Protein AF-A0A401GXM2-F1 (afdb_monomer)

Secondary structure (DSSP, 8-state):
-HHHHTTS-TT--HHHHHHHHHHHHHHHTS-HHHHHHHHHHHHT-S---HHHHHHHHHHHHHHHHHHHHS--GGGGGTHHHHTTT-B-TTT--BS--GGG-HHHHHHHHHHHHHHHHHHHHHHHHHHHHHHHHHTTS--

Structure (mmCIF, N/CA/C/O backbone):
data_AF-A0A401GXM2-F1
#
_entry.id   AF-A0A401GXM2-F1
#
loop_
_atom_site.group_PDB
_atom_site.id
_atom_site.type_symbol
_atom_site.label_atom_id
_atom_site.label_alt_id
_atom_site.label_comp_id
_atom_site.label_asym_id
_atom_site.label_entity_id
_atom_site.label_seq_id
_atom_site.pdbx_PDB_ins_code
_atom_site.Cartn_x
_atom_site.Cartn_y
_atom_site.Cartn_z
_atom_site.occupancy
_atom_site.B_iso_or_equiv
_atom_site.auth_seq_id
_atom_site.auth_comp_id
_atom_site.auth_asym_id
_atom_site.auth_atom_id
_atom_site.pdbx_PDB_model_num
ATOM 1 N N . MET A 1 1 ? 30.009 -0.637 -17.651 1.00 51.28 1 MET A N 1
ATOM 2 C CA . MET A 1 1 ? 28.843 -0.053 -18.353 1.00 51.28 1 MET A CA 1
ATOM 3 C C . MET A 1 1 ? 28.228 -0.982 -19.403 1.00 51.28 1 MET A C 1
ATOM 5 O O . MET A 1 1 ? 27.010 -1.043 -19.433 1.00 51.28 1 MET A O 1
ATOM 9 N N . GLN A 1 2 ? 29.001 -1.724 -20.219 1.00 51.56 2 GLN A N 1
ATOM 10 C CA . GLN A 1 2 ? 28.448 -2.672 -21.217 1.00 51.56 2 GLN A CA 1
ATOM 11 C C . GLN A 1 2 ? 27.430 -3.661 -20.614 1.00 51.56 2 GLN A C 1
ATOM 13 O O . GLN A 1 2 ? 26.303 -3.736 -21.079 1.00 51.56 2 GLN A O 1
ATOM 18 N N . ARG A 1 3 ? 27.782 -4.281 -19.478 1.00 61.38 3 ARG A N 1
ATOM 19 C CA . ARG A 1 3 ? 26.958 -5.293 -18.792 1.00 61.38 3 ARG A CA 1
ATOM 20 C C . ARG A 1 3 ? 25.587 -4.811 -18.302 1.00 61.38 3 ARG A C 1
ATOM 22 O O . ARG A 1 3 ? 24.756 -5.640 -17.986 1.00 61.38 3 ARG A O 1
ATOM 29 N N . VAL A 1 4 ? 25.354 -3.498 -18.197 1.00 62.91 4 VAL A N 1
ATOM 30 C CA . VAL A 1 4 ? 24.052 -2.945 -17.767 1.00 62.91 4 VAL A CA 1
ATOM 31 C C . VAL A 1 4 ? 23.106 -2.783 -18.958 1.00 62.91 4 VAL A C 1
ATOM 33 O O . VAL A 1 4 ? 21.893 -2.862 -18.797 1.00 62.91 4 VAL A O 1
ATOM 36 N N . LYS A 1 5 ? 23.655 -2.574 -20.163 1.00 59.97 5 LYS A N 1
ATOM 37 C CA . LYS A 1 5 ? 22.862 -2.519 -21.397 1.00 59.97 5 LYS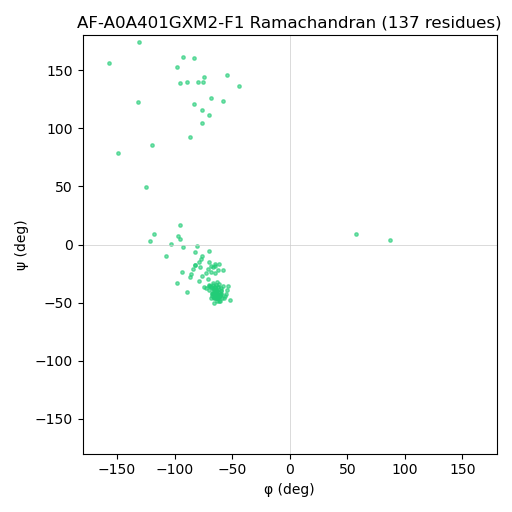 A CA 1
ATOM 38 C C . LYS A 1 5 ? 22.305 -3.898 -21.747 1.00 59.97 5 LYS A C 1
ATOM 40 O O . LYS A 1 5 ? 21.157 -3.977 -22.155 1.00 59.97 5 LYS A O 1
ATOM 45 N N . ASP A 1 6 ? 23.075 -4.952 -21.481 1.00 67.38 6 ASP A N 1
ATOM 46 C CA . ASP A 1 6 ? 22.678 -6.345 -21.733 1.00 67.38 6 ASP A CA 1
ATOM 47 C C . ASP A 1 6 ? 21.560 -6.843 -20.792 1.00 67.38 6 ASP A C 1
ATOM 49 O O . ASP A 1 6 ? 20.945 -7.870 -21.059 1.00 67.38 6 ASP A O 1
ATOM 53 N N . LEU A 1 7 ? 21.283 -6.125 -19.692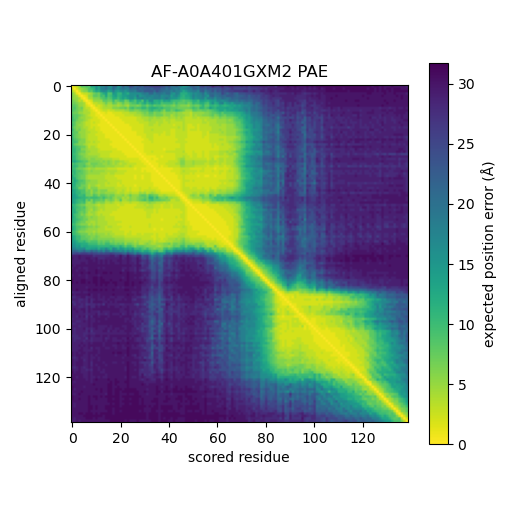 1.00 76.19 7 LEU A N 1
ATOM 54 C CA . LEU A 1 7 ? 20.178 -6.433 -18.772 1.00 76.19 7 LEU A CA 1
ATOM 55 C C . LEU A 1 7 ? 18.833 -5.885 -19.255 1.00 76.19 7 LEU A C 1
ATOM 57 O O . LEU A 1 7 ? 17.794 -6.291 -18.738 1.00 76.19 7 LEU A O 1
ATOM 61 N N . ARG A 1 8 ? 18.835 -4.933 -20.198 1.00 77.50 8 ARG A N 1
ATOM 62 C CA . ARG A 1 8 ? 17.592 -4.336 -20.682 1.00 77.50 8 ARG A CA 1
ATOM 63 C C . ARG A 1 8 ? 17.042 -5.131 -21.864 1.00 77.50 8 ARG A C 1
ATOM 65 O O . ARG A 1 8 ? 17.808 -5.511 -22.748 1.00 77.50 8 ARG A O 1
ATOM 72 N N . PRO A 1 9 ? 15.718 -5.327 -21.928 1.00 83.56 9 PRO A N 1
ATOM 73 C CA . PRO A 1 9 ? 15.066 -5.863 -23.114 1.00 83.56 9 PRO A CA 1
ATOM 74 C C . PRO A 1 9 ? 15.399 -5.048 -24.374 1.00 83.56 9 PRO A C 1
ATOM 76 O O . PRO A 1 9 ? 15.518 -3.824 -24.321 1.00 83.56 9 PRO A O 1
ATOM 79 N N . ASN A 1 10 ? 15.491 -5.713 -25.529 1.00 85.31 10 ASN A N 1
ATOM 80 C CA . ASN A 1 10 ? 15.767 -5.050 -26.813 1.00 85.31 10 ASN A CA 1
ATOM 81 C C . ASN A 1 10 ? 14.682 -4.038 -27.225 1.00 85.31 10 ASN A C 1
ATOM 83 O O . ASN A 1 10 ? 14.942 -3.145 -28.024 1.00 85.31 10 ASN A O 1
ATOM 87 N N . ASP A 1 11 ? 13.471 -4.171 -26.686 1.00 87.62 11 ASP A N 1
ATOM 88 C CA . ASP A 1 11 ? 12.332 -3.283 -26.916 1.00 87.62 11 ASP A CA 1
ATOM 89 C C . ASP A 1 11 ? 12.202 -2.193 -25.830 1.00 87.62 11 ASP A C 1
ATOM 91 O O . ASP A 1 11 ? 11.138 -1.586 -25.659 1.00 87.62 11 ASP A O 1
ATOM 95 N N . PHE A 1 12 ? 13.263 -1.958 -25.051 1.00 86.75 12 PHE A N 1
ATOM 96 C CA . PHE A 1 12 ? 13.313 -0.895 -24.057 1.00 86.75 12 PHE A CA 1
ATOM 97 C C . PHE A 1 12 ? 13.327 0.483 -24.735 1.00 86.75 12 PHE A C 1
ATOM 99 O O . PHE A 1 12 ? 14.176 0.772 -25.577 1.00 86.75 12 PHE A O 1
ATOM 106 N N . ASN A 1 13 ? 12.394 1.354 -24.352 1.00 91.62 13 ASN A N 1
ATOM 107 C CA . ASN A 1 13 ? 12.238 2.691 -24.921 1.00 91.62 13 ASN A CA 1
ATOM 108 C C . ASN A 1 13 ? 12.119 3.750 -23.811 1.00 91.62 13 ASN A C 1
ATOM 110 O O . ASN A 1 13 ? 12.073 3.427 -22.624 1.00 91.62 13 ASN A O 1
ATOM 114 N N . LEU A 1 14 ? 12.085 5.026 -24.201 1.00 92.12 14 LEU A N 1
ATOM 115 C CA . LEU A 1 14 ? 12.022 6.139 -23.251 1.00 92.12 14 LEU A CA 1
ATOM 116 C C . LEU A 1 14 ? 10.747 6.109 -22.392 1.00 92.12 14 LEU A C 1
ATOM 118 O O . LEU A 1 14 ? 10.805 6.453 -21.219 1.00 92.12 14 LEU A O 1
ATOM 122 N N . THR A 1 15 ? 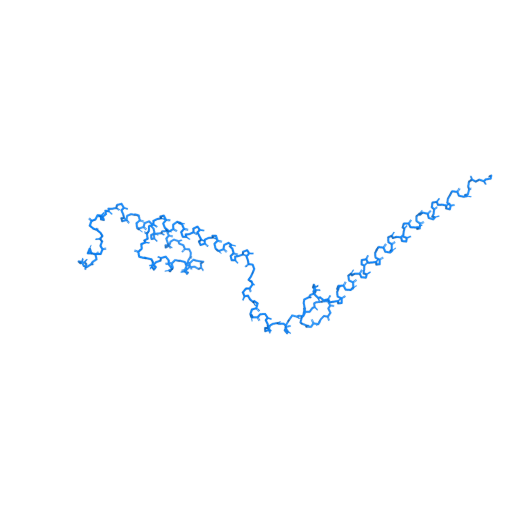9.623 5.655 -22.947 1.00 92.25 15 THR A N 1
ATOM 123 C CA . THR A 1 15 ? 8.356 5.522 -22.214 1.00 92.25 15 THR A CA 1
ATOM 124 C C . THR A 1 15 ? 8.475 4.508 -21.079 1.00 92.25 15 THR A C 1
ATOM 126 O O . THR A 1 15 ? 8.113 4.814 -19.951 1.00 92.25 15 THR A O 1
ATOM 129 N N . LYS A 1 16 ? 9.078 3.340 -21.335 1.00 88.94 16 LYS A N 1
ATOM 130 C CA . LYS A 1 16 ? 9.339 2.331 -20.295 1.00 88.94 16 LYS A CA 1
ATOM 131 C C . LYS A 1 16 ? 10.287 2.849 -19.210 1.00 88.94 16 LYS A C 1
ATOM 133 O O . LYS A 1 16 ? 10.100 2.539 -18.039 1.00 88.94 16 LYS A O 1
ATOM 138 N N . LEU A 1 17 ? 11.281 3.664 -19.582 1.00 89.94 17 LEU A N 1
ATOM 139 C CA . LEU A 1 17 ? 12.156 4.321 -18.605 1.00 89.94 17 LEU A CA 1
ATOM 140 C C . LEU A 1 17 ? 11.381 5.281 -17.702 1.00 89.94 17 LEU A C 1
ATOM 142 O O . LEU A 1 17 ? 11.610 5.293 -16.496 1.00 89.94 17 LEU A O 1
ATOM 146 N N . ASP A 1 18 ? 10.500 6.090 -18.284 1.00 92.88 18 ASP A N 1
ATOM 147 C CA . ASP A 1 18 ? 9.679 7.047 -17.545 1.00 92.88 18 ASP A CA 1
ATOM 148 C C . ASP A 1 18 ? 8.704 6.335 -16.593 1.00 92.88 18 ASP A C 1
ATOM 150 O O . ASP A 1 18 ? 8.542 6.741 -15.443 1.00 92.88 18 ASP A O 1
ATOM 154 N N . GLU A 1 19 ? 8.128 5.210 -17.022 1.00 91.56 19 GLU A N 1
ATOM 155 C CA . GLU A 1 19 ? 7.280 4.354 -16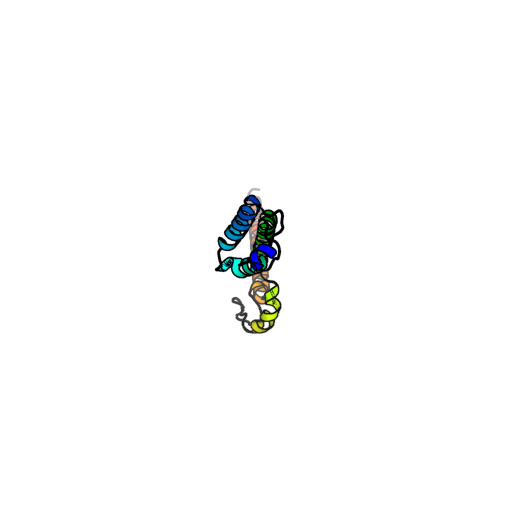.186 1.00 91.56 19 GLU A CA 1
ATOM 156 C C . GLU A 1 19 ? 8.045 3.727 -15.009 1.00 91.56 19 GLU A C 1
ATOM 158 O O . GLU A 1 19 ? 7.565 3.775 -13.870 1.00 91.56 19 GLU A O 1
ATOM 163 N N . GLU A 1 20 ? 9.239 3.172 -15.246 1.00 90.31 20 GLU A N 1
ATOM 164 C CA . GLU A 1 20 ? 10.108 2.636 -14.186 1.00 90.31 20 GLU A CA 1
ATOM 165 C C . GLU A 1 20 ? 10.526 3.738 -13.207 1.00 90.31 20 GLU A C 1
ATOM 167 O O . GLU A 1 20 ? 10.446 3.562 -11.988 1.00 90.31 20 GLU A O 1
ATOM 172 N N . LEU A 1 21 ? 10.928 4.902 -13.726 1.00 92.25 21 LEU A N 1
ATOM 173 C CA . LEU A 1 21 ? 11.343 6.039 -12.911 1.00 92.25 21 LEU A CA 1
ATOM 174 C C . LEU A 1 21 ? 10.183 6.572 -12.068 1.00 92.25 21 LEU A C 1
ATOM 176 O O . LEU A 1 21 ? 10.364 6.837 -10.881 1.00 92.25 21 LEU A O 1
ATOM 180 N N . THR A 1 22 ? 8.991 6.676 -12.654 1.00 94.06 22 THR A N 1
ATOM 181 C CA . THR A 1 22 ? 7.765 7.055 -11.945 1.00 94.06 22 THR A CA 1
ATOM 182 C C . THR A 1 22 ? 7.474 6.070 -10.819 1.00 94.06 22 THR A C 1
ATOM 184 O O . THR A 1 22 ? 7.220 6.480 -9.688 1.00 94.06 22 THR A O 1
ATOM 187 N N . SER A 1 23 ? 7.565 4.769 -11.098 1.00 93.12 23 SER A N 1
ATOM 188 C CA . SER A 1 23 ? 7.327 3.713 -10.109 1.00 93.12 23 SER A CA 1
ATOM 189 C C . SER A 1 23 ? 8.321 3.798 -8.946 1.00 93.12 23 SER A C 1
ATOM 191 O O . SER A 1 23 ? 7.924 3.736 -7.784 1.00 93.12 23 SER A O 1
ATOM 193 N N . MET A 1 24 ? 9.604 4.024 -9.237 1.00 93.62 24 MET A N 1
ATOM 194 C CA . MET A 1 24 ? 10.639 4.219 -8.218 1.00 93.62 24 MET A CA 1
ATOM 195 C C . MET A 1 24 ? 10.427 5.503 -7.412 1.00 93.62 24 MET A C 1
ATOM 197 O O . MET A 1 24 ? 10.551 5.484 -6.189 1.00 93.62 24 MET A O 1
ATOM 201 N N . ALA A 1 25 ? 10.062 6.606 -8.068 1.00 94.69 25 ALA A N 1
ATOM 202 C CA . ALA A 1 25 ? 9.759 7.865 -7.397 1.00 94.69 25 ALA A CA 1
ATOM 203 C C . ALA A 1 25 ? 8.573 7.717 -6.431 1.00 94.69 25 ALA A C 1
ATOM 205 O O . ALA A 1 25 ? 8.639 8.219 -5.312 1.00 94.69 25 ALA A O 1
ATOM 206 N N . MET A 1 26 ? 7.531 6.974 -6.821 1.00 94.25 26 MET A N 1
ATOM 207 C CA . MET A 1 26 ? 6.400 6.658 -5.942 1.00 94.25 26 MET A CA 1
ATOM 208 C C . MET A 1 26 ? 6.840 5.885 -4.693 1.00 94.25 26 MET A C 1
ATOM 210 O O . MET A 1 26 ? 6.405 6.222 -3.597 1.00 94.25 26 MET A O 1
ATOM 214 N N . ILE A 1 27 ? 7.713 4.881 -4.837 1.00 93.62 27 ILE A N 1
ATOM 215 C CA . ILE A 1 27 ? 8.217 4.081 -3.706 1.00 93.62 27 ILE A CA 1
ATOM 216 C C . ILE A 1 27 ? 9.065 4.943 -2.764 1.00 93.62 27 ILE A C 1
ATOM 218 O O . ILE A 1 27 ? 8.878 4.897 -1.550 1.00 93.62 27 ILE A O 1
ATOM 222 N N . CYS A 1 28 ? 9.979 5.743 -3.315 1.00 90.94 28 CYS A N 1
ATOM 223 C CA . CYS A 1 28 ? 10.883 6.590 -2.537 1.00 90.94 28 CYS A CA 1
ATOM 224 C C . CYS A 1 28 ? 10.184 7.781 -1.865 1.00 90.94 28 CYS A C 1
ATOM 226 O O . CYS A 1 28 ? 10.722 8.330 -0.909 1.00 90.94 28 CYS A O 1
ATOM 228 N N . ALA A 1 29 ? 9.010 8.194 -2.352 1.00 94.38 29 ALA A N 1
ATOM 229 C CA . ALA A 1 29 ? 8.226 9.273 -1.754 1.00 94.38 29 ALA A CA 1
ATOM 230 C C . ALA A 1 29 ? 7.483 8.852 -0.471 1.00 94.38 29 ALA A C 1
ATOM 232 O O . ALA A 1 29 ? 6.920 9.708 0.212 1.00 94.38 29 ALA A O 1
ATOM 233 N N . LEU A 1 30 ? 7.450 7.554 -0.144 1.00 93.56 30 LEU A N 1
ATOM 234 C CA . LEU A 1 30 ? 6.768 7.062 1.049 1.00 93.56 30 LEU A CA 1
ATOM 235 C C . LEU A 1 30 ? 7.568 7.372 2.329 1.00 93.56 30 LEU A C 1
ATOM 237 O O . LEU A 1 30 ? 8.788 7.186 2.339 1.00 93.56 30 LEU A O 1
ATOM 241 N N . PRO A 1 31 ? 6.902 7.772 3.433 1.00 94.00 31 PRO A N 1
ATOM 242 C CA . PRO A 1 31 ? 7.553 7.945 4.730 1.00 94.00 31 PRO A CA 1
ATOM 243 C C . PRO A 1 31 ? 8.230 6.653 5.196 1.00 94.00 31 PRO A C 1
ATOM 245 O O . PRO A 1 31 ? 7.589 5.601 5.308 1.00 94.00 31 PRO A O 1
ATOM 248 N N . VAL A 1 32 ? 9.531 6.724 5.477 1.00 91.12 32 VAL A N 1
ATOM 249 C CA . VAL A 1 32 ? 10.352 5.552 5.825 1.00 91.12 32 VAL A CA 1
ATOM 250 C C . VAL A 1 32 ? 9.923 4.961 7.168 1.00 91.12 32 VAL A C 1
ATOM 252 O O . VAL A 1 32 ? 9.952 3.746 7.355 1.00 91.12 32 VAL A O 1
ATOM 255 N N . GLU A 1 33 ? 9.474 5.811 8.083 1.00 91.69 33 GLU A N 1
ATOM 256 C CA . GLU A 1 33 ? 9.049 5.467 9.436 1.00 91.69 33 GLU A CA 1
ATOM 257 C C . GLU A 1 33 ? 7.807 4.571 9.431 1.00 91.69 33 GLU A C 1
ATOM 259 O O . GLU A 1 33 ? 7.686 3.664 10.253 1.00 91.69 33 GLU A O 1
ATOM 264 N N . GLU A 1 34 ? 6.891 4.805 8.490 1.00 90.81 34 GLU A N 1
ATOM 265 C CA . GLU A 1 34 ? 5.613 4.094 8.417 1.00 90.81 34 GLU A CA 1
ATOM 266 C C . GLU A 1 34 ? 5.624 2.938 7.416 1.00 90.81 34 GLU A C 1
ATOM 268 O O . GLU A 1 34 ? 4.952 1.929 7.637 1.00 90.81 34 GLU A O 1
ATOM 273 N N . TYR A 1 35 ? 6.381 3.073 6.324 1.00 94.50 35 TYR A N 1
ATOM 274 C CA . TYR A 1 35 ? 6.349 2.140 5.197 1.00 94.50 35 TYR A CA 1
ATOM 275 C C . TYR A 1 35 ? 7.688 1.439 4.945 1.00 94.50 35 TYR A C 1
ATOM 277 O O . TYR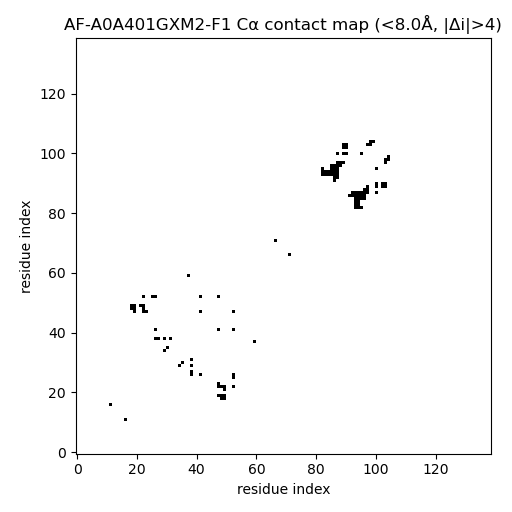 A 1 35 ? 7.809 0.736 3.947 1.00 94.50 35 TYR A O 1
ATOM 285 N N . GLY A 1 36 ? 8.688 1.557 5.824 1.00 93.25 36 GLY A N 1
ATOM 286 C CA . GLY A 1 36 ? 10.043 1.033 5.585 1.00 93.25 36 GLY A CA 1
ATOM 287 C C . GLY A 1 36 ? 10.117 -0.461 5.231 1.00 93.25 36 GLY A C 1
ATOM 288 O O . GLY A 1 36 ? 10.878 -0.867 4.350 1.00 93.25 36 GLY A O 1
ATOM 289 N N . ALA A 1 37 ? 9.295 -1.299 5.869 1.00 92.88 37 ALA A N 1
ATOM 290 C CA . ALA A 1 37 ? 9.221 -2.724 5.531 1.00 92.88 37 ALA A CA 1
ATOM 291 C C . ALA A 1 37 ? 8.561 -2.958 4.162 1.00 92.88 37 ALA A C 1
ATOM 293 O O . ALA A 1 37 ? 9.006 -3.804 3.386 1.00 92.88 37 ALA A O 1
ATOM 294 N N . PHE A 1 38 ? 7.522 -2.181 3.852 1.00 94.25 38 PHE A N 1
ATOM 295 C CA . PHE A 1 38 ? 6.804 -2.252 2.585 1.00 94.25 38 PHE A CA 1
ATOM 296 C C . PHE A 1 38 ? 7.671 -1.775 1.412 1.00 94.25 38 PHE A C 1
ATOM 298 O O . PHE A 1 38 ? 7.765 -2.470 0.402 1.00 94.25 38 PHE A O 1
ATOM 305 N N . THR A 1 39 ? 8.373 -0.648 1.558 1.00 94.19 39 THR A N 1
ATOM 306 C CA . THR A 1 39 ? 9.306 -0.139 0.542 1.00 94.19 39 THR A CA 1
ATOM 307 C C . THR A 1 39 ? 10.439 -1.128 0.288 1.00 94.19 39 THR A C 1
ATOM 309 O O . THR A 1 39 ? 10.733 -1.428 -0.867 1.00 94.19 39 THR A O 1
ATOM 312 N N . SER A 1 40 ? 11.012 -1.719 1.342 1.00 92.75 40 SER A N 1
ATOM 313 C CA . SER A 1 40 ? 12.037 -2.764 1.216 1.00 92.75 40 SER A CA 1
ATOM 314 C C . SER A 1 40 ? 11.523 -3.989 0.454 1.00 92.75 40 SER A C 1
ATOM 316 O O . SER A 1 40 ? 12.225 -4.512 -0.408 1.00 92.75 40 SER A O 1
ATOM 318 N N . ALA A 1 41 ? 10.291 -4.430 0.729 1.00 92.56 41 ALA A N 1
ATOM 319 C CA . ALA A 1 41 ? 9.669 -5.553 0.029 1.00 92.56 41 ALA A CA 1
ATOM 320 C C . ALA A 1 41 ? 9.388 -5.242 -1.451 1.00 92.56 41 ALA A C 1
ATOM 322 O O . ALA A 1 41 ? 9.551 -6.116 -2.302 1.00 92.56 41 ALA A O 1
ATOM 323 N N . LEU A 1 42 ? 8.989 -4.008 -1.776 1.00 92.19 42 LEU A N 1
ATOM 324 C CA . LEU A 1 42 ? 8.813 -3.584 -3.165 1.00 92.19 42 LEU A CA 1
ATOM 325 C C . LEU A 1 42 ? 10.142 -3.555 -3.919 1.00 92.19 42 LEU A C 1
ATOM 327 O O . LEU A 1 42 ? 10.214 -4.094 -5.017 1.00 92.19 42 LEU A O 1
ATOM 331 N N . LEU A 1 43 ? 11.198 -2.997 -3.324 1.00 89.62 43 LEU A N 1
ATOM 332 C CA . LEU A 1 43 ? 12.522 -2.904 -3.951 1.00 89.62 43 LEU A CA 1
ATOM 333 C C . LEU A 1 43 ? 13.182 -4.268 -4.212 1.00 89.62 43 LEU A C 1
ATOM 335 O O . LEU A 1 43 ? 14.101 -4.351 -5.020 1.00 89.62 43 LEU A O 1
ATOM 339 N N . GLN A 1 44 ? 12.724 -5.333 -3.551 1.00 90.00 44 GLN A N 1
ATOM 340 C CA . GLN A 1 44 ? 13.180 -6.706 -3.794 1.00 90.00 44 GLN A CA 1
ATOM 341 C C . GLN A 1 44 ? 12.486 -7.383 -4.985 1.00 90.00 44 GLN A C 1
ATOM 343 O O . GLN A 1 44 ? 12.843 -8.506 -5.329 1.00 90.00 44 GLN A O 1
ATOM 348 N N . ARG A 1 45 ? 11.478 -6.753 -5.601 1.00 86.00 45 ARG A N 1
ATOM 349 C CA . ARG A 1 45 ? 10.775 -7.333 -6.750 1.00 86.00 45 ARG A CA 1
ATOM 350 C C . ARG A 1 45 ? 11.574 -7.155 -8.036 1.00 86.00 45 ARG A C 1
ATOM 352 O O . ARG A 1 45 ? 12.079 -6.074 -8.313 1.00 86.00 45 ARG A O 1
ATOM 359 N N . ASP A 1 46 ? 11.563 -8.194 -8.867 1.00 80.50 46 ASP A N 1
ATOM 360 C CA . ASP A 1 46 ? 12.231 -8.196 -10.175 1.00 80.50 46 ASP A CA 1
ATOM 361 C C . ASP A 1 46 ? 11.568 -7.256 -11.198 1.00 80.50 46 ASP A C 1
ATOM 363 O O . ASP A 1 46 ? 12.203 -6.833 -12.160 1.00 80.50 46 ASP A O 1
ATOM 367 N N . ILE A 1 47 ? 10.280 -6.937 -11.009 1.00 78.12 47 ILE A N 1
ATOM 368 C CA . ILE A 1 47 ? 9.492 -6.093 -11.916 1.00 78.12 47 ILE A CA 1
ATOM 369 C C . ILE A 1 47 ? 8.741 -5.035 -11.108 1.00 78.12 47 ILE A C 1
ATOM 371 O O . ILE A 1 47 ? 7.921 -5.354 -10.241 1.00 78.12 47 ILE A O 1
ATOM 375 N N . LEU A 1 48 ? 8.990 -3.768 -11.443 1.00 83.25 48 LEU A N 1
ATOM 376 C CA . LEU A 1 48 ? 8.377 -2.595 -10.825 1.00 83.25 48 LEU A CA 1
ATOM 377 C C . LEU A 1 48 ? 7.608 -1.791 -11.876 1.00 83.25 48 LEU A C 1
ATOM 379 O O . LEU A 1 48 ? 8.139 -0.855 -12.467 1.00 83.25 48 LEU A O 1
ATOM 383 N N . SER A 1 49 ? 6.349 -2.169 -12.112 1.00 87.94 49 SER A N 1
ATOM 384 C CA . SER A 1 49 ? 5.427 -1.375 -12.928 1.00 87.94 49 SER A CA 1
ATOM 385 C C . SER A 1 49 ? 4.512 -0.519 -12.058 1.00 87.94 49 SER A C 1
ATOM 387 O O . SER A 1 49 ? 4.177 -0.879 -10.924 1.00 87.94 49 SER A O 1
ATOM 389 N N . LYS A 1 50 ? 4.052 0.599 -12.620 1.00 89.00 50 LYS A N 1
ATOM 390 C CA . LYS A 1 50 ? 3.179 1.555 -11.933 1.00 89.00 50 LYS A CA 1
ATOM 391 C C . LYS A 1 50 ? 1.912 0.896 -11.387 1.00 89.00 50 LYS A C 1
ATOM 393 O O . LYS A 1 50 ? 1.528 1.156 -10.246 1.00 89.00 50 LYS A O 1
ATOM 398 N N . ASP A 1 51 ? 1.292 0.016 -12.169 1.00 90.25 51 ASP A N 1
ATOM 399 C CA . ASP A 1 51 ? 0.069 -0.687 -11.771 1.00 90.25 51 ASP A CA 1
ATOM 400 C C . ASP A 1 51 ? 0.326 -1.635 -10.595 1.00 90.25 51 ASP A C 1
ATOM 402 O O . ASP A 1 51 ? -0.439 -1.659 -9.630 1.00 90.25 51 ASP A O 1
ATOM 406 N N . VAL A 1 52 ? 1.448 -2.363 -10.627 1.00 90.56 52 VAL A N 1
ATOM 407 C CA . VAL A 1 52 ? 1.849 -3.277 -9.548 1.00 90.56 52 VAL A CA 1
ATOM 408 C C . VAL A 1 52 ? 2.132 -2.510 -8.257 1.00 90.56 52 VAL A C 1
ATOM 410 O O . VAL A 1 52 ? 1.700 -2.944 -7.188 1.00 90.56 52 VAL A O 1
ATOM 413 N N . VAL A 1 53 ? 2.826 -1.371 -8.339 1.00 92.25 53 VAL A N 1
ATOM 414 C CA . VAL A 1 53 ? 3.110 -0.512 -7.176 1.00 92.25 53 VAL A CA 1
ATOM 415 C C . VAL A 1 53 ? 1.816 0.064 -6.605 1.00 92.25 53 VAL A C 1
ATOM 417 O O . VAL A 1 53 ? 1.598 -0.001 -5.395 1.00 92.25 53 VAL A O 1
ATOM 420 N N . THR A 1 54 ? 0.923 0.555 -7.465 1.00 92.75 54 THR A N 1
ATOM 421 C CA . THR A 1 54 ? -0.368 1.120 -7.050 1.00 92.75 54 THR A CA 1
ATOM 422 C C . THR A 1 54 ? -1.225 0.072 -6.340 1.00 92.75 54 THR A C 1
ATOM 424 O O . THR A 1 54 ? -1.708 0.309 -5.233 1.00 92.75 54 THR A O 1
ATOM 427 N N . GLN A 1 55 ? -1.361 -1.121 -6.924 1.00 94.12 55 GLN A N 1
ATOM 428 C CA . GLN A 1 55 ? -2.135 -2.209 -6.329 1.00 94.12 55 GLN A CA 1
ATOM 429 C C . GLN A 1 55 ? -1.534 -2.696 -5.003 1.00 94.12 55 GLN A C 1
ATOM 431 O O . GLN A 1 55 ? -2.263 -2.987 -4.048 1.00 94.12 55 GLN A O 1
ATOM 436 N N . ALA A 1 56 ? -0.203 -2.781 -4.922 1.00 93.75 56 ALA A N 1
ATOM 437 C CA . ALA A 1 56 ? 0.484 -3.149 -3.691 1.00 93.75 56 ALA A CA 1
ATOM 438 C C . ALA A 1 56 ? 0.237 -2.118 -2.583 1.00 93.75 56 ALA A C 1
ATOM 440 O O . ALA A 1 56 ? -0.004 -2.512 -1.446 1.00 93.75 56 ALA A O 1
ATOM 441 N N . PHE A 1 57 ? 0.232 -0.825 -2.919 1.00 94.00 57 PHE A N 1
ATOM 442 C CA . PHE A 1 57 ? -0.045 0.240 -1.961 1.00 94.00 57 PHE A CA 1
ATOM 443 C C . PHE A 1 57 ? -1.479 0.168 -1.425 1.00 94.00 57 PHE A C 1
ATOM 445 O O . PHE A 1 57 ? -1.679 0.189 -0.215 1.00 94.00 57 PHE A O 1
ATOM 452 N N . VAL A 1 58 ? -2.474 -0.020 -2.302 1.00 94.62 58 VAL A N 1
ATOM 453 C CA . VAL A 1 58 ? -3.877 -0.219 -1.888 1.00 94.62 58 VAL A CA 1
ATOM 454 C C . VAL A 1 58 ? -4.004 -1.406 -0.929 1.00 94.62 58 VAL A C 1
ATOM 456 O O . VAL A 1 58 ? -4.673 -1.314 0.099 1.00 94.62 58 VAL A O 1
ATOM 459 N N . THR A 1 59 ? -3.331 -2.515 -1.241 1.00 94.50 59 THR A N 1
ATOM 460 C CA . THR A 1 59 ? -3.350 -3.724 -0.406 1.00 94.50 59 THR A CA 1
ATOM 461 C C . THR A 1 59 ? -2.692 -3.483 0.952 1.00 94.50 59 THR A C 1
ATOM 463 O O . THR A 1 59 ? -3.240 -3.874 1.983 1.00 94.50 59 THR A O 1
ATOM 466 N N . GLU A 1 60 ? -1.530 -2.830 0.971 1.00 93.88 60 GLU A N 1
ATOM 467 C CA . GLU A 1 60 ? -0.828 -2.510 2.212 1.00 93.88 60 GLU A CA 1
ATOM 468 C C . GLU A 1 60 ? -1.652 -1.574 3.091 1.00 93.88 60 GLU A C 1
ATOM 470 O O . GLU A 1 60 ? -1.739 -1.786 4.300 1.00 93.88 60 GLU A O 1
ATOM 475 N N . GLU A 1 61 ? -2.324 -0.594 2.495 1.00 93.44 61 GLU A N 1
ATOM 476 C CA . GLU A 1 61 ? -3.132 0.353 3.247 1.00 93.44 61 GLU A CA 1
ATOM 477 C C . GLU A 1 61 ? -4.350 -0.325 3.881 1.00 93.44 61 GLU A C 1
ATOM 479 O O . GLU A 1 61 ? -4.613 -0.125 5.068 1.00 93.44 61 GLU A O 1
ATOM 484 N N . ILE A 1 62 ? -5.031 -1.223 3.162 1.00 93.50 62 ILE A N 1
ATOM 485 C CA . ILE A 1 62 ? -6.087 -2.080 3.730 1.00 93.50 62 ILE A CA 1
ATOM 486 C C . ILE A 1 62 ? -5.537 -2.911 4.901 1.00 93.50 62 ILE A C 1
ATOM 488 O O . ILE A 1 62 ? -6.140 -2.959 5.976 1.00 93.50 62 ILE A O 1
ATOM 492 N N . ASN A 1 63 ? -4.360 -3.523 4.743 1.00 90.56 63 ASN A N 1
ATOM 493 C CA . ASN A 1 63 ? -3.730 -4.321 5.797 1.00 90.56 63 ASN A CA 1
ATOM 494 C C . ASN A 1 63 ? -3.348 -3.478 7.024 1.00 90.56 63 ASN A C 1
ATOM 496 O O . ASN A 1 63 ? -3.513 -3.927 8.161 1.00 90.56 63 ASN A O 1
ATOM 500 N N . ARG A 1 64 ? -2.849 -2.252 6.829 1.00 88.81 64 ARG A N 1
ATOM 501 C CA . ARG A 1 64 ? -2.564 -1.299 7.915 1.00 88.81 64 ARG A CA 1
ATOM 502 C C . ARG A 1 64 ? -3.841 -0.915 8.654 1.00 88.81 64 ARG A C 1
ATOM 504 O O . ARG A 1 64 ? -3.855 -1.012 9.878 1.00 88.81 64 ARG A O 1
ATOM 511 N N . HIS A 1 65 ? -4.916 -0.595 7.936 1.00 86.81 65 HIS A N 1
ATOM 512 C CA . HIS A 1 65 ? -6.223 -0.313 8.535 1.00 86.81 65 HIS A CA 1
ATOM 513 C C . HIS A 1 65 ? -6.764 -1.501 9.336 1.00 86.81 65 HIS A C 1
ATOM 515 O O . HIS A 1 65 ? -7.303 -1.324 10.429 1.00 86.81 65 HIS A O 1
ATOM 521 N N . HIS A 1 66 ? -6.598 -2.729 8.844 1.00 84.38 66 HIS A N 1
ATOM 522 C CA . HIS A 1 66 ? -6.975 -3.908 9.617 1.00 84.38 66 HIS A CA 1
ATOM 523 C C . HIS A 1 66 ? -6.137 -4.051 10.884 1.00 84.38 66 HIS A C 1
ATOM 525 O O . HIS A 1 66 ? -6.717 -4.284 11.934 1.00 84.38 66 HIS A O 1
ATOM 531 N N . ARG A 1 67 ? -4.817 -3.838 10.834 1.00 80.06 67 ARG A N 1
ATOM 532 C CA . ARG A 1 67 ? -3.946 -3.908 12.022 1.00 80.06 67 ARG A CA 1
ATOM 533 C C . ARG A 1 67 ? -4.265 -2.845 13.073 1.00 80.06 67 ARG A C 1
ATOM 535 O O . ARG A 1 67 ? -4.151 -3.131 14.258 1.00 80.06 67 ARG A O 1
ATOM 542 N N . THR A 1 68 ? -4.671 -1.643 12.667 1.00 68.94 68 THR A N 1
ATOM 543 C CA . THR A 1 68 ? -5.038 -0.566 13.602 1.00 68.94 68 THR A CA 1
ATOM 544 C C . THR A 1 68 ? -6.441 -0.739 14.183 1.00 68.94 68 THR A C 1
ATOM 546 O O . THR A 1 68 ? -6.678 -0.367 15.329 1.00 68.94 68 THR A O 1
ATOM 549 N N . THR A 1 69 ? -7.371 -1.332 13.428 1.00 64.31 69 THR A N 1
ATOM 550 C CA . THR A 1 69 ? -8.744 -1.617 13.891 1.00 64.31 69 THR A CA 1
ATOM 551 C C . THR A 1 69 ? -8.860 -2.948 14.637 1.00 64.31 69 THR A C 1
ATOM 553 O O . THR A 1 69 ? -9.728 -3.109 15.498 1.00 64.31 69 THR A O 1
ATOM 556 N N . SER A 1 70 ? -7.964 -3.898 14.369 1.00 54.91 70 SER A N 1
ATOM 557 C CA . SER A 1 70 ? -7.789 -5.109 15.157 1.00 54.91 70 SER A CA 1
ATOM 558 C C . SER A 1 70 ? -6.830 -4.830 16.315 1.00 54.91 70 SER A C 1
ATOM 560 O O . SER A 1 70 ? -5.618 -4.980 16.187 1.00 54.91 70 SER A O 1
ATOM 562 N N . PHE A 1 71 ? -7.366 -4.460 17.476 1.00 52.12 71 PHE A N 1
ATOM 563 C CA . PHE A 1 71 ? -6.640 -4.584 18.745 1.00 52.12 71 PHE A CA 1
ATOM 564 C C . PHE A 1 71 ? -5.933 -5.958 18.817 1.00 52.12 71 PHE A C 1
ATOM 566 O O . PHE A 1 71 ? -6.539 -6.969 18.434 1.00 52.12 71 PHE A O 1
ATOM 573 N N . PRO A 1 72 ? -4.669 -6.044 19.272 1.00 50.81 72 PRO A N 1
ATOM 574 C CA . PRO A 1 72 ? -3.869 -7.242 19.080 1.00 50.81 72 PRO A CA 1
ATOM 575 C C . PRO A 1 72 ? -4.401 -8.386 19.949 1.00 50.81 72 PRO A C 1
ATOM 577 O O . PRO A 1 72 ? -4.238 -8.415 21.165 1.00 50.81 72 PRO A O 1
ATOM 580 N N . LYS A 1 73 ? -4.962 -9.411 19.303 1.00 50.53 73 LYS A N 1
ATOM 581 C CA . LYS A 1 73 ? -5.016 -10.773 19.866 1.00 50.53 73 LYS A CA 1
ATOM 582 C C . LYS A 1 73 ? -3.630 -11.439 19.910 1.00 50.53 73 LYS A C 1
ATOM 584 O O . LYS A 1 73 ? -3.505 -12.522 20.470 1.00 50.53 73 LYS A O 1
ATOM 589 N N . ALA A 1 74 ? -2.597 -10.801 19.354 1.00 48.94 74 ALA A N 1
ATOM 590 C CA . ALA A 1 74 ? -1.223 -11.301 19.357 1.00 48.94 74 ALA A CA 1
ATOM 591 C C . ALA A 1 74 ? -0.473 -11.072 20.688 1.00 48.94 74 ALA A C 1
ATOM 593 O O . ALA A 1 74 ? 0.510 -11.760 20.938 1.00 48.94 74 ALA A O 1
ATOM 594 N N . ASP A 1 75 ? -0.964 -10.209 21.587 1.00 46.00 75 ASP A N 1
ATOM 595 C CA . ASP A 1 75 ? -0.379 -10.023 22.931 1.00 46.00 75 ASP A CA 1
ATOM 596 C C . ASP A 1 75 ? -0.808 -11.092 23.949 1.00 46.00 75 ASP A C 1
ATOM 598 O O . ASP A 1 75 ? -0.367 -11.109 25.099 1.00 46.00 75 ASP A O 1
ATOM 602 N N . GLN A 1 76 ? -1.657 -12.041 23.552 1.00 48.47 76 GLN A N 1
ATOM 603 C CA . GLN A 1 76 ? -2.180 -13.047 24.477 1.00 48.47 76 GLN A CA 1
ATOM 604 C C . GLN A 1 76 ? -1.103 -14.040 24.958 1.00 48.47 76 GLN A C 1
ATOM 606 O O . GLN A 1 76 ? -1.261 -14.646 26.017 1.00 48.47 76 GLN A O 1
ATOM 611 N N . ALA A 1 77 ? 0.026 -14.150 24.246 1.00 46.56 77 ALA A N 1
ATOM 612 C CA . ALA A 1 77 ? 1.171 -14.947 24.688 1.00 46.56 77 ALA A CA 1
ATOM 613 C C . ALA A 1 77 ? 2.000 -14.261 25.797 1.00 46.56 77 ALA A C 1
ATOM 615 O O . ALA A 1 77 ? 2.578 -14.953 26.630 1.00 46.56 77 ALA A O 1
ATOM 616 N N . LEU A 1 78 ? 2.012 -12.922 25.869 1.00 44.47 78 LEU A N 1
ATOM 617 C CA . LEU A 1 78 ? 2.733 -12.159 26.903 1.00 44.47 78 LEU A CA 1
ATOM 618 C C . LEU A 1 78 ? 1.858 -11.809 28.117 1.00 44.47 78 LEU A C 1
ATOM 620 O O . LEU A 1 78 ? 2.371 -11.682 29.227 1.00 44.47 78 LEU A O 1
ATOM 624 N N . ILE A 1 79 ? 0.530 -11.759 27.967 1.00 49.28 79 ILE A N 1
ATOM 625 C CA . ILE A 1 79 ? -0.391 -11.480 29.088 1.00 49.28 79 ILE A CA 1
ATOM 626 C C . ILE A 1 79 ? -0.403 -12.601 30.145 1.00 49.28 79 ILE A C 1
ATOM 628 O O . ILE A 1 79 ? -0.731 -12.348 31.307 1.00 49.28 79 ILE A O 1
ATOM 632 N N . THR A 1 80 ? 0.050 -13.815 29.814 1.00 49.16 80 THR A N 1
ATOM 633 C CA . THR A 1 80 ? 0.208 -14.885 30.820 1.00 49.16 80 THR A CA 1
ATOM 634 C C . THR A 1 80 ? 1.275 -14.535 31.872 1.00 49.16 80 THR A C 1
ATOM 636 O O . THR A 1 80 ? 1.177 -14.986 33.011 1.00 49.16 80 THR A O 1
ATOM 639 N N . ALA A 1 81 ? 2.236 -13.659 31.551 1.00 48.34 81 ALA A N 1
ATOM 640 C CA . ALA A 1 81 ? 3.223 -13.168 32.516 1.00 48.34 81 ALA A CA 1
ATOM 641 C C . ALA A 1 81 ? 2.718 -11.982 33.368 1.00 48.34 81 ALA A C 1
ATOM 643 O O . ALA A 1 81 ? 3.231 -11.762 34.464 1.00 48.34 81 ALA A O 1
ATOM 644 N N . SER A 1 82 ? 1.693 -11.246 32.916 1.00 50.69 82 SER A N 1
ATOM 645 C CA . SER A 1 82 ? 1.196 -10.022 33.576 1.00 50.69 82 SER A CA 1
ATOM 646 C C . SER A 1 82 ? -0.100 -10.200 34.372 1.00 50.69 82 SER A C 1
ATOM 648 O O . SER A 1 82 ? -0.565 -9.253 35.008 1.00 50.69 82 SER A O 1
ATOM 650 N N . SER A 1 83 ? -0.676 -11.407 34.425 1.00 53.50 83 SER A N 1
ATOM 651 C CA . SER A 1 83 ? -1.831 -11.681 35.296 1.00 53.50 83 SER A CA 1
ATOM 652 C C . SER A 1 83 ? -1.534 -11.405 36.780 1.00 53.50 83 SER A C 1
ATOM 654 O O . SER A 1 83 ? -2.453 -11.157 37.554 1.00 53.50 83 SER A O 1
ATOM 656 N N . SER A 1 84 ? -0.268 -11.404 37.197 1.00 55.91 84 SER A N 1
ATOM 657 C CA . SER A 1 84 ? 0.165 -11.052 38.556 1.00 55.91 84 SER A CA 1
ATOM 658 C C . SER A 1 84 ? 0.185 -9.538 38.841 1.00 55.91 84 SER A C 1
ATOM 660 O O . SER A 1 84 ? 0.264 -9.152 40.009 1.00 55.91 84 SER A O 1
ATOM 662 N N . GLN A 1 85 ? 0.078 -8.683 37.813 1.00 64.50 85 GLN A N 1
ATOM 663 C CA . GLN A 1 85 ? 0.116 -7.214 37.915 1.00 64.50 85 GLN A CA 1
ATOM 664 C C . GLN A 1 85 ? -1.237 -6.523 37.700 1.00 64.50 85 GLN A C 1
ATOM 666 O O . GLN A 1 85 ? -1.357 -5.334 37.976 1.00 64.50 85 GLN A O 1
ATOM 671 N N . LEU A 1 86 ? -2.271 -7.241 37.256 1.00 73.12 86 LEU A N 1
ATOM 672 C CA . LEU A 1 86 ? -3.622 -6.685 37.147 1.00 73.12 86 LEU A CA 1
ATOM 673 C C . LEU A 1 86 ? -4.263 -6.606 38.539 1.00 73.12 86 LEU A C 1
ATOM 675 O O . LEU A 1 86 ? -4.668 -7.632 39.087 1.00 73.12 86 LEU A O 1
ATOM 679 N N . THR A 1 87 ? -4.338 -5.408 39.119 1.00 86.25 87 THR A N 1
ATOM 680 C CA . THR A 1 87 ? -5.090 -5.123 40.350 1.00 86.25 87 THR A CA 1
ATOM 681 C C . THR A 1 87 ? -6.480 -4.594 40.023 1.00 86.25 87 THR A C 1
ATOM 683 O O . THR A 1 87 ? -6.657 -3.785 39.118 1.00 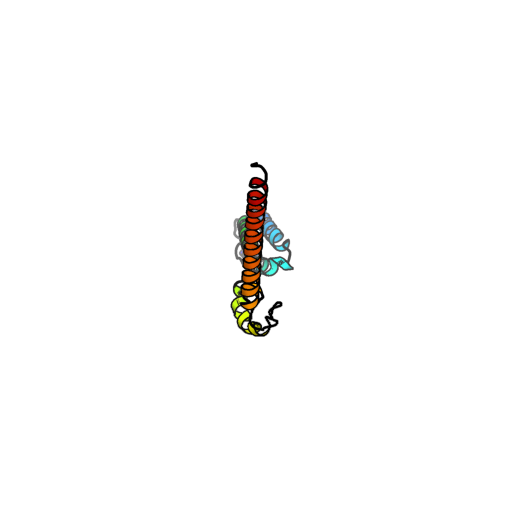86.25 87 THR A O 1
ATOM 686 N N . CYS A 1 88 ? -7.479 -5.041 40.774 1.00 88.62 88 CYS A N 1
ATOM 687 C CA . CYS A 1 88 ? -8.846 -4.559 40.661 1.00 88.62 88 CYS A CA 1
ATOM 688 C C . CYS A 1 88 ? -9.035 -3.269 41.468 1.00 88.62 88 CYS A C 1
ATOM 690 O O . CYS A 1 88 ? -8.921 -3.305 42.687 1.00 88.62 88 CYS A O 1
ATOM 692 N N . ASP A 1 89 ? -9.439 -2.169 40.834 1.00 88.25 89 ASP A N 1
ATOM 693 C CA . ASP A 1 89 ? -9.661 -0.882 41.522 1.00 88.25 89 ASP A CA 1
ATOM 694 C C . ASP A 1 89 ? -10.806 -0.903 42.554 1.00 88.25 89 ASP A C 1
ATOM 696 O O . ASP A 1 89 ? -10.913 -0.015 43.392 1.00 88.25 89 ASP A O 1
ATOM 700 N N . PHE A 1 90 ? -11.695 -1.904 42.500 1.00 91.06 90 PHE A N 1
ATOM 701 C CA . PHE A 1 90 ? -12.831 -2.008 43.424 1.00 91.06 90 PHE A CA 1
ATOM 702 C C . PHE A 1 90 ? -12.511 -2.788 44.703 1.00 91.06 90 PHE A C 1
ATOM 704 O O . PHE A 1 90 ? -13.001 -2.437 45.772 1.00 91.06 90 PHE A O 1
ATOM 711 N N . CYS A 1 91 ? -11.767 -3.892 44.590 1.00 91.75 91 CYS A N 1
ATOM 712 C CA . CYS A 1 91 ? -11.483 -4.785 45.719 1.00 91.75 91 CYS A CA 1
ATOM 713 C C . CYS A 1 91 ? -9.988 -4.945 46.012 1.00 91.75 91 CYS A C 1
ATOM 715 O O . CYS A 1 91 ? -9.633 -5.786 46.832 1.00 91.75 91 CYS A O 1
ATOM 717 N N . GLU A 1 92 ? -9.134 -4.233 45.272 1.00 86.25 92 GLU A N 1
ATOM 718 C CA . GLU A 1 92 ? -7.663 -4.226 45.355 1.00 86.25 92 GLU A CA 1
ATOM 719 C C . GLU A 1 92 ? -7.003 -5.607 45.161 1.00 86.25 92 GLU A C 1
ATOM 721 O O . GLU A 1 92 ? -5.798 -5.791 45.327 1.00 86.25 92 GLU A O 1
ATOM 726 N N . GLY A 1 93 ? -7.795 -6.602 44.753 1.00 83.50 93 GLY A N 1
ATOM 727 C CA . GLY A 1 93 ? -7.351 -7.967 44.503 1.00 83.50 93 GLY A CA 1
ATOM 728 C C . GLY A 1 93 ? -6.571 -8.068 43.197 1.00 83.50 93 GLY A C 1
ATOM 729 O O . GLY A 1 93 ? -6.907 -7.415 42.211 1.00 83.50 93 GLY A O 1
ATOM 730 N N . LYS A 1 94 ? -5.545 -8.918 43.177 1.00 86.50 94 LYS A N 1
ATOM 731 C CA . LYS A 1 94 ? -4.731 -9.191 41.985 1.00 86.50 94 LYS A CA 1
ATOM 732 C C . LYS A 1 94 ? -5.400 -10.240 41.088 1.00 86.50 94 LYS A C 1
ATOM 734 O O . LYS A 1 94 ? -6.254 -11.002 41.542 1.00 86.50 94 LYS A O 1
ATOM 739 N N . GLY A 1 95 ? -5.005 -10.304 39.821 1.00 83.69 95 GLY A N 1
ATOM 740 C CA . GLY A 1 95 ? -5.426 -11.353 38.888 1.00 83.69 95 GLY A CA 1
ATOM 741 C C . GLY A 1 95 ? -6.726 -11.094 38.134 1.00 83.69 95 GLY A C 1
ATOM 742 O O . GLY A 1 95 ? -7.169 -11.971 37.399 1.00 83.69 95 GLY A O 1
ATOM 743 N N . HIS A 1 96 ? -7.356 -9.926 38.289 1.00 87.25 96 HIS A N 1
ATOM 744 C CA . HIS A 1 96 ? -8.559 -9.582 37.530 1.00 87.25 96 HIS A CA 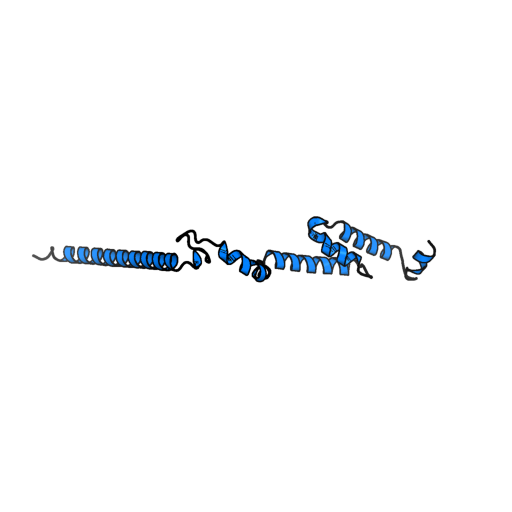1
ATOM 745 C C . HIS A 1 96 ? -8.781 -8.068 37.437 1.00 87.25 96 HIS A C 1
ATOM 747 O O . HIS A 1 96 ? -8.339 -7.303 38.287 1.00 87.25 96 HIS A O 1
ATOM 753 N N . ILE A 1 97 ? -9.519 -7.649 36.407 1.00 87.56 97 ILE A N 1
ATOM 754 C CA . ILE A 1 97 ? -9.986 -6.268 36.210 1.00 87.56 97 ILE A CA 1
ATOM 755 C C . ILE A 1 97 ? -11.387 -6.067 36.807 1.00 87.56 97 ILE A C 1
ATOM 757 O O . ILE A 1 97 ? -12.132 -7.031 37.000 1.00 87.56 97 ILE A O 1
ATOM 761 N N . GLN A 1 98 ? -11.788 -4.815 37.052 1.00 86.56 98 GLN A N 1
ATOM 762 C CA . GLN A 1 98 ? -13.056 -4.470 37.715 1.00 86.56 98 GLN A CA 1
ATOM 763 C C . GLN A 1 98 ? -14.304 -5.094 37.059 1.00 86.56 98 GLN A C 1
ATOM 765 O O . GLN A 1 98 ? -15.227 -5.500 37.767 1.00 86.56 98 GLN A O 1
ATOM 770 N N . SER A 1 99 ? -14.341 -5.234 35.728 1.00 84.25 99 SER A N 1
ATOM 771 C CA . SER A 1 99 ? -15.469 -5.867 35.019 1.00 84.25 99 SER A CA 1
ATOM 772 C C . SER A 1 99 ? -15.661 -7.343 35.394 1.00 84.25 99 SER A C 1
ATOM 774 O O . SER A 1 99 ? -16.795 -7.821 35.482 1.00 84.25 99 SER A O 1
ATOM 776 N N . ASN A 1 100 ? -14.565 -8.038 35.700 1.00 87.38 100 ASN A N 1
ATOM 777 C CA . ASN A 1 100 ? -14.541 -9.445 36.096 1.00 87.38 100 ASN A CA 1
ATOM 778 C C . ASN A 1 100 ? -14.530 -9.627 37.625 1.00 87.38 100 ASN A C 1
ATOM 780 O O . ASN A 1 100 ? -14.445 -10.751 38.114 1.00 87.38 100 ASN A O 1
ATOM 784 N N . CYS A 1 101 ? -14.638 -8.542 38.398 1.00 91.62 101 CYS A N 1
ATOM 785 C CA . CYS A 1 101 ? -14.670 -8.605 39.853 1.00 91.62 101 CYS A CA 1
ATOM 786 C C . CYS A 1 101 ? -16.038 -9.077 40.355 1.00 91.62 101 CYS A C 1
ATOM 788 O O . CYS A 1 101 ? -17.052 -8.384 40.225 1.00 91.62 101 CYS A O 1
ATOM 790 N N . TYR A 1 102 ? -16.064 -10.241 41.003 1.00 93.00 102 TYR A N 1
ATOM 791 C CA . TYR A 1 102 ? -17.297 -10.820 41.540 1.00 93.00 102 TYR A CA 1
ATOM 792 C C . TYR A 1 102 ? -17.935 -9.931 42.621 1.00 93.00 102 TYR A C 1
ATOM 794 O O . TYR A 1 102 ? -19.157 -9.778 42.675 1.00 93.00 102 TYR A O 1
ATOM 802 N N . ALA A 1 103 ? -17.110 -9.281 43.450 1.00 91.50 103 ALA A N 1
ATOM 803 C CA . ALA A 1 103 ? -17.577 -8.349 44.473 1.00 91.50 103 ALA A CA 1
ATOM 804 C C . ALA A 1 103 ? -18.254 -7.115 43.848 1.00 91.50 103 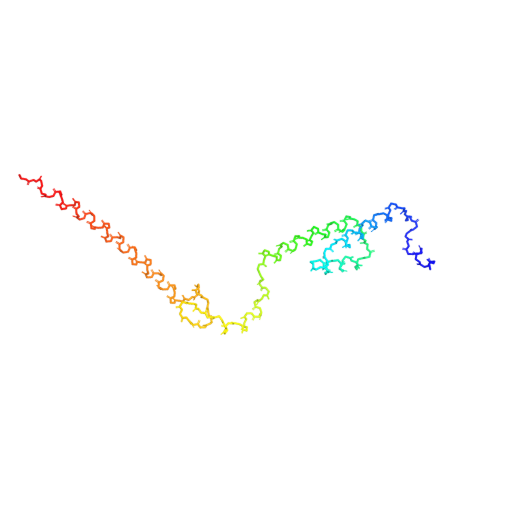ALA A C 1
ATOM 806 O O . ALA A 1 103 ? -19.351 -6.744 44.271 1.00 91.50 103 ALA A O 1
ATOM 807 N N . PHE A 1 104 ? -17.663 -6.544 42.790 1.00 92.75 104 PHE A N 1
ATOM 808 C CA . PHE A 1 104 ? -18.246 -5.421 42.052 1.00 92.75 104 PHE A CA 1
ATOM 809 C C . PHE A 1 104 ? -19.565 -5.811 41.376 1.00 92.75 104 PHE A C 1
ATOM 811 O O . PHE A 1 104 ? -20.566 -5.100 41.494 1.00 92.75 104 PHE A O 1
ATOM 818 N N . GLN A 1 105 ? -19.608 -6.973 40.717 1.00 93.75 105 GLN A N 1
ATOM 819 C CA . GLN A 1 105 ? -20.829 -7.468 40.082 1.00 93.75 105 GLN A CA 1
ATOM 820 C C . GLN A 1 105 ? -21.954 -7.679 41.101 1.00 93.75 105 GLN A C 1
ATOM 822 O O . GLN A 1 105 ? -23.091 -7.262 40.862 1.00 93.75 105 GLN A O 1
ATOM 827 N N . ASN A 1 106 ? -21.649 -8.269 42.258 1.00 92.94 106 ASN A N 1
ATOM 828 C CA . ASN A 1 106 ? -22.631 -8.493 43.316 1.00 92.94 106 ASN A CA 1
ATOM 829 C C . ASN A 1 106 ? -23.105 -7.181 43.951 1.00 92.94 106 ASN A C 1
ATOM 831 O O . ASN A 1 106 ? -24.308 -7.008 44.154 1.00 92.94 106 ASN A O 1
ATOM 835 N N . ALA A 1 107 ? -22.200 -6.235 44.215 1.00 93.06 107 ALA A N 1
ATOM 836 C CA . ALA A 1 107 ? -22.556 -4.910 44.718 1.00 93.06 107 ALA A CA 1
ATOM 837 C C . ALA A 1 107 ? -23.459 -4.158 43.724 1.00 93.06 107 ALA A C 1
ATOM 839 O O . ALA A 1 107 ? -24.511 -3.641 44.103 1.00 93.06 107 ALA A O 1
ATOM 840 N N . SER A 1 108 ? -23.113 -4.179 42.433 1.00 90.19 108 SER A N 1
ATOM 841 C CA . SER A 1 108 ? -23.906 -3.557 41.367 1.00 90.19 108 SER A CA 1
ATOM 842 C C . SER A 1 108 ? -25.305 -4.171 41.255 1.00 90.19 108 SER A C 1
ATOM 844 O O . SER A 1 108 ? -26.300 -3.444 41.167 1.00 90.19 108 SER A O 1
ATOM 846 N N . LYS A 1 109 ? -25.414 -5.506 41.317 1.00 92.94 109 LYS A N 1
ATOM 847 C CA . LYS A 1 109 ? -26.706 -6.212 41.323 1.00 92.94 109 LYS A CA 1
ATOM 848 C C . LYS A 1 109 ? -27.561 -5.805 42.527 1.00 92.94 109 LYS A C 1
ATOM 850 O O . LYS A 1 109 ? -28.704 -5.395 42.326 1.00 92.94 109 LYS A O 1
ATOM 855 N N . LYS A 1 110 ? -26.994 -5.806 43.740 1.00 91.75 110 LYS A N 1
ATOM 856 C CA . LYS A 1 110 ? -27.699 -5.405 44.974 1.00 91.75 110 LYS A CA 1
ATOM 857 C C . LYS A 1 110 ? -28.203 -3.961 44.923 1.00 91.75 110 LYS A C 1
ATOM 859 O O . LYS A 1 110 ? -29.344 -3.691 45.286 1.00 91.75 110 LYS A O 1
ATOM 864 N N . VAL A 1 111 ? -27.398 -3.020 44.424 1.00 91.31 111 VAL A N 1
ATOM 865 C CA . VAL A 1 111 ? -27.823 -1.614 44.275 1.00 91.31 111 VAL A CA 1
ATOM 866 C C . VAL A 1 111 ? -28.984 -1.488 43.283 1.00 91.31 111 VAL A C 1
ATOM 868 O O . VAL A 1 111 ? -29.948 -0.763 43.545 1.00 91.31 111 VAL A O 1
ATOM 871 N N . LYS A 1 112 ? -28.930 -2.209 42.155 1.00 91.06 112 LYS A N 1
ATOM 872 C CA . LYS A 1 112 ? -30.016 -2.219 41.161 1.00 91.06 112 LYS A CA 1
ATOM 873 C C . LYS A 1 112 ? -31.308 -2.804 41.735 1.00 91.06 112 LYS A C 1
ATOM 875 O O . LYS A 1 112 ? -32.377 -2.256 41.474 1.00 91.06 112 LYS A O 1
ATOM 880 N N . GLU A 1 113 ? -31.218 -3.872 42.519 1.00 91.00 113 GLU A N 1
ATOM 881 C CA . GLU A 1 113 ? -32.362 -4.500 43.183 1.00 91.00 113 GLU A CA 1
ATOM 882 C C . GLU A 1 113 ? -32.990 -3.579 44.237 1.00 91.00 113 GLU A C 1
ATOM 884 O O . GLU A 1 113 ? -34.175 -3.261 44.137 1.00 91.00 113 GLU A O 1
ATOM 889 N N . ASN A 1 114 ? -32.184 -3.007 45.137 1.00 88.88 114 ASN A N 1
ATOM 890 C CA . ASN A 1 114 ? -32.651 -2.039 46.135 1.00 88.88 114 ASN A CA 1
ATOM 891 C C . ASN A 1 114 ? -33.324 -0.814 45.491 1.00 88.88 114 ASN A C 1
ATOM 893 O O . ASN A 1 114 ? -34.305 -0.277 46.012 1.00 88.88 114 ASN A O 1
ATOM 897 N N . ARG A 1 115 ? -32.828 -0.356 44.330 1.00 87.38 115 ARG A N 1
ATOM 898 C CA . ARG A 1 115 ? -33.448 0.748 43.577 1.00 87.38 115 ARG A CA 1
ATOM 899 C C . ARG A 1 115 ? -34.820 0.358 43.020 1.00 87.38 115 ARG A C 1
ATOM 901 O O . ARG A 1 115 ? -35.731 1.187 43.043 1.00 87.38 115 ARG A O 1
ATOM 908 N N . LYS A 1 116 ? -34.982 -0.882 42.544 1.00 86.88 116 LYS A N 1
ATOM 909 C CA . LYS A 1 116 ? -36.278 -1.416 42.093 1.00 86.88 116 LYS A CA 1
ATOM 910 C C . LYS A 1 116 ? -37.251 -1.569 43.263 1.00 86.88 116 LYS A C 1
ATOM 912 O O . LYS A 1 116 ? -38.388 -1.117 43.148 1.00 86.88 116 LYS A O 1
ATOM 917 N N . GLU A 1 117 ? -36.801 -2.106 44.396 1.00 86.25 117 GLU A N 1
ATOM 918 C CA . GLU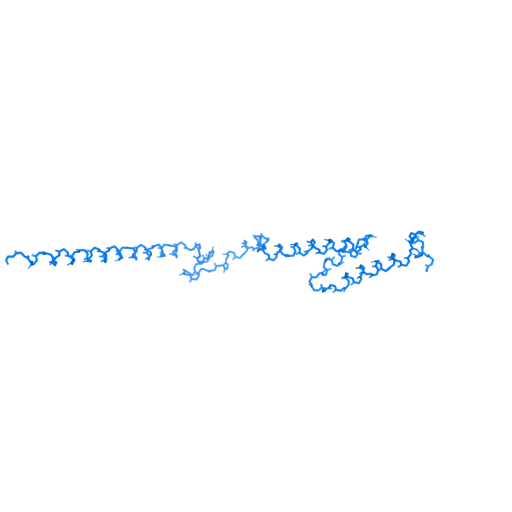 A 1 117 ? -37.640 -2.271 45.589 1.00 86.25 117 GLU A CA 1
ATOM 919 C C . GLU A 1 117 ? -38.126 -0.917 46.130 1.00 86.25 117 GLU A C 1
ATOM 921 O O . GLU A 1 117 ? -39.321 -0.728 46.362 1.00 86.25 117 GLU A O 1
ATOM 926 N N . ARG A 1 118 ? -37.233 0.079 46.239 1.00 82.38 118 ARG A N 1
ATOM 927 C CA . ARG A 1 118 ? -37.610 1.450 46.633 1.00 82.38 118 ARG A CA 1
ATOM 928 C C . ARG A 1 118 ? -38.624 2.073 45.676 1.00 82.38 118 ARG A C 1
ATOM 930 O O . ARG A 1 118 ? -39.538 2.764 46.125 1.00 82.38 118 ARG A O 1
ATOM 937 N N . ARG A 1 119 ? -38.485 1.835 44.367 1.00 80.44 119 ARG A N 1
ATOM 938 C CA . ARG A 1 119 ? -39.442 2.323 43.362 1.00 80.44 119 ARG A CA 1
ATOM 939 C C . ARG A 1 119 ? -40.810 1.652 43.519 1.00 80.44 119 ARG A C 1
ATOM 941 O O . ARG A 1 119 ? -41.814 2.353 43.470 1.00 80.44 119 ARG A O 1
ATOM 948 N N . SER A 1 120 ? -40.841 0.344 43.779 1.00 75.44 120 SER A N 1
ATOM 949 C CA . SER A 1 120 ? -42.074 -0.413 44.042 1.00 75.44 120 SER A CA 1
ATOM 950 C C . SER A 1 120 ? -42.785 0.063 45.318 1.00 75.44 120 SER A C 1
ATOM 952 O O . SER A 1 120 ? -43.958 0.433 45.276 1.00 75.44 120 SER A O 1
ATOM 954 N N . LYS A 1 121 ? -42.059 0.205 46.439 1.00 73.44 121 LYS A N 1
ATOM 955 C CA . LYS A 1 121 ? -42.611 0.742 47.700 1.00 73.44 121 LYS A CA 1
ATOM 956 C C . LYS A 1 121 ? -43.164 2.163 47.553 1.00 73.44 121 LYS A C 1
ATOM 958 O O . LYS A 1 121 ? -44.192 2.483 48.146 1.00 73.44 121 LYS A O 1
ATOM 963 N N . ARG A 1 122 ? -42.517 3.020 46.753 1.00 65.00 122 ARG A N 1
ATOM 964 C CA . ARG A 1 122 ? -43.006 4.385 46.491 1.00 65.00 122 ARG A CA 1
ATOM 965 C C . ARG A 1 122 ? -44.271 4.394 45.623 1.00 65.00 122 ARG A C 1
ATOM 967 O O . ARG A 1 122 ? -45.143 5.220 45.873 1.00 65.00 122 ARG A O 1
ATOM 974 N N . GLY A 1 123 ? -44.397 3.460 44.677 1.00 61.66 123 GLY A N 1
ATOM 975 C CA . GLY A 1 123 ? -45.630 3.241 43.911 1.00 61.66 123 GLY A CA 1
ATOM 976 C C . GLY A 1 123 ? -46.798 2.784 44.791 1.00 61.66 123 GLY A C 1
ATOM 977 O O . GLY A 1 123 ? -47.876 3.369 44.730 1.00 61.66 123 GLY A O 1
ATOM 978 N N . ASN A 1 124 ? -46.565 1.826 45.696 1.00 60.28 124 ASN A N 1
ATOM 979 C CA . ASN A 1 124 ? -47.601 1.359 46.624 1.00 60.28 124 ASN A CA 1
ATOM 980 C C . ASN A 1 124 ? -48.024 2.429 47.643 1.00 60.28 124 ASN A C 1
ATOM 982 O O . ASN A 1 124 ? -49.204 2.510 47.977 1.00 60.28 124 ASN A O 1
ATOM 986 N N . LYS A 1 125 ? -47.104 3.289 48.107 1.00 56.62 125 LYS A N 1
ATOM 987 C CA . LYS A 1 125 ? -47.455 4.396 49.014 1.00 56.62 125 LYS A CA 1
ATOM 988 C C . LYS A 1 125 ? -48.358 5.434 48.338 1.00 56.62 125 LYS A C 1
ATOM 990 O O . LYS A 1 125 ? -49.284 5.904 48.984 1.00 56.62 125 LYS A O 1
ATOM 995 N N . ALA A 1 126 ? -48.133 5.738 47.055 1.00 56.59 126 ALA A N 1
ATOM 996 C CA . ALA A 1 126 ? -48.996 6.639 46.286 1.00 56.59 126 ALA A CA 1
ATOM 997 C C . ALA A 1 126 ? -50.420 6.074 46.107 1.00 56.59 126 ALA A C 1
ATOM 999 O O . ALA A 1 126 ? -51.392 6.822 46.191 1.00 56.59 126 ALA A O 1
ATOM 1000 N N . ASN A 1 127 ? -50.547 4.752 45.939 1.00 56.56 127 ASN A N 1
ATOM 1001 C CA . ASN A 1 127 ? -51.845 4.086 45.801 1.00 56.56 127 ASN A CA 1
ATOM 1002 C C . ASN A 1 127 ? -52.607 3.996 47.142 1.00 56.56 127 ASN A C 1
ATOM 1004 O O . ASN A 1 127 ? -53.818 4.194 47.186 1.00 56.56 127 ASN A O 1
ATOM 1008 N N . ALA A 1 128 ? -51.898 3.788 48.259 1.00 54.88 128 ALA A N 1
ATOM 1009 C CA . ALA A 1 128 ? -52.491 3.791 49.600 1.00 54.88 128 ALA A CA 1
ATOM 1010 C C . ALA A 1 128 ? -52.968 5.189 50.044 1.00 54.88 128 ALA A C 1
ATOM 1012 O O . ALA A 1 128 ? -54.015 5.307 50.677 1.00 54.88 128 ALA A O 1
ATOM 1013 N N . THR A 1 129 ? -52.250 6.262 49.682 1.00 56.03 129 THR A N 1
ATOM 1014 C CA . THR A 1 129 ? -52.698 7.641 49.955 1.00 56.03 129 THR A CA 1
ATOM 1015 C C . THR A 1 129 ? -53.883 8.067 49.086 1.00 56.03 129 THR A C 1
ATOM 1017 O O . THR A 1 129 ? -54.706 8.849 49.547 1.00 56.03 129 THR A O 1
ATOM 1020 N N . ALA A 1 130 ? -54.014 7.531 47.866 1.00 54.62 130 ALA A N 1
ATOM 1021 C CA . ALA A 1 130 ? -55.176 7.776 47.009 1.00 54.62 130 ALA A CA 1
ATOM 1022 C C . ALA A 1 130 ? -56.435 7.038 47.507 1.00 54.62 130 ALA A C 1
ATOM 1024 O O . ALA A 1 130 ? -57.524 7.603 47.483 1.00 54.62 130 ALA A O 1
ATOM 1025 N N . ALA A 1 131 ? -56.286 5.814 48.029 1.00 52.53 131 ALA A N 1
ATOM 1026 C CA . ALA A 1 131 ? -57.395 5.052 48.606 1.00 52.53 131 ALA A CA 1
ATOM 1027 C C . ALA A 1 131 ? -57.907 5.639 49.938 1.00 52.53 131 ALA A C 1
ATOM 1029 O O . ALA A 1 131 ? -59.109 5.638 50.173 1.00 52.53 131 ALA A O 1
ATOM 1030 N N . ALA A 1 132 ? -57.028 6.189 50.788 1.00 52.09 132 ALA A N 1
ATOM 1031 C CA . ALA A 1 132 ? -57.427 6.815 52.056 1.00 52.09 132 ALA A CA 1
ATOM 1032 C C . ALA A 1 132 ? -58.126 8.182 51.887 1.00 52.09 132 ALA A C 1
ATOM 1034 O O . ALA A 1 132 ? -58.899 8.584 52.753 1.00 52.09 132 ALA A O 1
ATOM 1035 N N . ALA A 1 133 ? -57.886 8.890 50.775 1.00 53.06 133 ALA A N 1
ATOM 1036 C CA . ALA A 1 133 ? -58.575 10.144 50.453 1.00 53.06 133 ALA A CA 1
ATOM 1037 C C . ALA A 1 133 ? -60.004 9.929 49.913 1.00 53.06 133 ALA A C 1
ATOM 1039 O O . ALA A 1 133 ? -60.819 10.846 49.958 1.00 53.06 133 ALA A O 1
ATOM 1040 N N . ALA A 1 134 ? -60.327 8.723 49.430 1.00 53.81 134 ALA A N 1
ATOM 1041 C CA . ALA A 1 134 ? -61.653 8.390 48.909 1.00 53.81 134 ALA A CA 1
ATOM 1042 C C . ALA A 1 134 ? -62.670 8.010 50.006 1.00 53.81 134 ALA A C 1
ATOM 1044 O O . ALA A 1 134 ? -63.870 8.058 49.760 1.00 53.81 134 ALA A O 1
ATOM 1045 N N . THR A 1 135 ? -62.220 7.665 51.218 1.00 51.53 135 THR A N 1
ATOM 1046 C CA . THR A 1 135 ? -63.094 7.176 52.305 1.00 51.53 135 THR A CA 1
ATOM 1047 C C . THR A 1 135 ? -63.603 8.261 53.261 1.00 51.53 135 THR A C 1
ATOM 1049 O O . THR A 1 135 ? -64.368 7.945 54.164 1.00 51.53 135 THR A O 1
ATOM 1052 N N . GLN A 1 136 ? -63.205 9.529 53.099 1.00 52.16 136 GLN A N 1
ATOM 1053 C CA . GLN A 1 136 ? -63.634 10.632 53.982 1.00 52.16 136 GLN A CA 1
ATOM 1054 C C . GLN A 1 136 ? -64.816 11.457 53.444 1.00 52.16 136 GLN A C 1
ATOM 1056 O O . GLN A 1 136 ? -65.170 12.462 54.047 1.00 52.16 136 GLN A O 1
ATOM 1061 N N . ASN A 1 137 ? -65.442 11.051 52.335 1.00 49.50 137 ASN A N 1
ATOM 1062 C CA . ASN A 1 137 ? -66.517 11.819 51.696 1.00 49.50 137 ASN A CA 1
ATOM 1063 C C . ASN A 1 137 ? -67.796 10.981 51.520 1.00 49.50 137 ASN A C 1
ATOM 1065 O O . ASN A 1 137 ? -68.353 10.872 50.428 1.00 49.50 137 ASN A O 1
ATOM 1069 N N . THR A 1 138 ? -68.246 10.317 52.587 1.00 46.09 138 THR A N 1
ATOM 1070 C CA . THR A 1 138 ? -69.566 9.665 52.612 1.00 46.09 138 THR A CA 1
ATOM 1071 C C . THR A 1 138 ? -70.149 9.663 54.024 1.00 46.09 138 THR A C 1
ATOM 1073 O O . THR A 1 138 ? -70.072 8.655 54.714 1.00 46.09 138 THR A O 1
ATOM 1076 N N . THR A 1 139 ? -70.706 10.802 54.442 1.00 39.56 139 THR A N 1
ATOM 1077 C CA . THR A 1 139 ? -71.840 10.937 55.384 1.00 39.56 139 THR A CA 1
ATOM 1078 C C . THR A 1 139 ? -72.333 12.370 55.355 1.00 39.56 139 THR A C 1
ATOM 1080 O O . THR A 1 139 ? -71.460 13.266 55.405 1.00 39.56 139 THR A O 1
#

Mean predicted aligned error: 18.3 Å

Solvent-accessible surface area (backbone atoms only — not comparable to full-atom values): 8314 Å² total; per-residue (Å²): 116,71,76,62,60,74,72,50,63,93,86,69,48,73,67,58,50,51,42,38,50,51,32,50,51,59,52,69,69,50,58,58,92,82,36,44,70,58,45,54,56,56,72,72,46,96,72,65,45,50,68,59,52,51,53,50,48,57,50,49,51,54,52,49,52,47,56,71,70,44,74,71,77,77,51,62,77,59,48,74,75,44,42,81,70,35,56,12,90,82,76,69,42,66,60,39,50,54,92,73,30,65,67,53,52,50,51,52,50,51,53,53,49,53,53,49,51,53,52,50,55,52,52,53,51,55,54,54,56,55,57,61,66,66,72,78,79,82,130

Organism: NCBI:txid139825

Foldseek 3Di:
DVVVVVPDDPPDDPVVVVQQVVQLVVLVPDDCVVCVVVSVVQVPDPDRGPVVSVVSVVVVVVVVVCVVVDDDPPCVVVVVVCQQPDAEPPPRDGRDYVVPDPVNVVVVVVVVVVVVVVVVVVVVVVVVVVVVVVPPPDD

Radius of gyration: 35.45 Å; Cα contacts (8 Å, |Δi|>4): 64; chains: 1; bounding box: 101×27×82 Å

pLDDT: mean 78.65, std 17.03, range [39.56, 94.69]

Sequence (139 aa):
MQRVKDLRPNDFNLTKLDEELTSMAMICALPVEEYGAFTSALLQRDILSKDVVTQAFVTEEINRHHRTTSFPKADQALITASSSQLTCDFCEGKGHIQSNCYAFQNASKKVKENRKERRSKRGNKANATAAAAATQNTT